Protein AF-A0A417R174-F1 (afdb_monomer_lite)

Foldseek 3Di:
DCLPQWDWDQDPVQGIKTDRPVQPPLIFTHVDPVRRSVRSVVSVVVSVVVVVVCCVPPVVPPDPDDD

Secondary structure (DSSP, 8-state):
-GGG-SEEEEETTTEEEEE-TTSTT-EEEESSHHHHHHHHHHHHHHHHHHHHHHHHHH--S------

Sequence (67 aa):
MWEDAYETKKDPCRGYVGFYPELPGCIGYGKDKEMLRENMKESLEKWVRAGYEQWRERWIMGGCEKL

Radius of gyration: 15.08 Å; chains: 1; bounding box: 44×23×33 Å

pLDDT: mean 83.45, std 16.46, range [39.38, 95.81]

Structure (mmCIF, N/CA/C/O backbone):
data_AF-A0A417R174-F1
#
_entry.id   AF-A0A417R174-F1
#
loop_
_atom_site.group_PDB
_atom_site.id
_atom_site.type_symbol
_atom_site.label_atom_id
_atom_site.label_alt_id
_atom_site.label_comp_id
_atom_site.label_asym_id
_atom_site.label_entity_id
_atom_site.label_seq_id
_atom_site.pdbx_PDB_ins_code
_atom_site.Cartn_x
_atom_site.Cartn_y
_atom_site.Cartn_z
_atom_site.occupancy
_atom_site.B_iso_or_equiv
_atom_site.auth_seq_id
_atom_site.auth_comp_id
_atom_site.auth_asym_id
_atom_site.auth_atom_id
_atom_site.pdbx_PDB_model_num
ATOM 1 N N . MET A 1 1 ? 4.259 16.373 -4.223 1.00 48.47 1 MET A N 1
ATOM 2 C CA . MET A 1 1 ? 4.400 15.639 -2.949 1.00 48.47 1 MET A CA 1
ATOM 3 C C . MET A 1 1 ? 3.515 14.407 -3.078 1.00 48.47 1 MET A C 1
ATOM 5 O O . MET A 1 1 ? 2.311 14.568 -3.171 1.00 48.47 1 MET A O 1
ATOM 9 N N . TRP A 1 2 ? 4.102 13.220 -3.256 1.00 50.91 2 TRP A N 1
ATOM 10 C CA . TRP A 1 2 ? 3.400 11.972 -3.632 1.00 50.91 2 TRP A CA 1
ATOM 11 C C . TRP A 1 2 ? 2.687 11.275 -2.456 1.00 50.91 2 TRP A C 1
ATOM 13 O O . TRP A 1 2 ? 2.127 10.190 -2.606 1.00 50.91 2 TRP A O 1
ATOM 23 N N . GLU A 1 3 ? 2.720 11.886 -1.272 1.00 52.25 3 GLU A N 1
ATOM 24 C CA . GLU A 1 3 ? 2.318 11.244 -0.018 1.00 52.25 3 GLU A CA 1
ATOM 25 C C . GLU A 1 3 ? 0.805 11.009 0.108 1.00 52.25 3 GLU A C 1
ATOM 27 O O . GLU A 1 3 ? 0.414 10.125 0.860 1.00 52.25 3 GLU A O 1
ATOM 32 N N . ASP A 1 4 ? -0.030 11.714 -0.666 1.00 62.00 4 ASP A N 1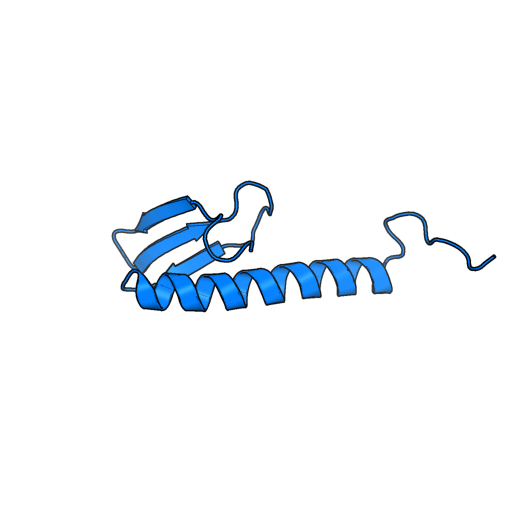
ATOM 33 C CA . ASP A 1 4 ? -1.498 11.582 -0.623 1.00 62.00 4 ASP A CA 1
ATOM 34 C C . ASP A 1 4 ? -2.110 11.094 -1.958 1.00 62.00 4 ASP A C 1
ATOM 36 O O . ASP A 1 4 ? -3.317 11.181 -2.164 1.00 62.00 4 ASP A O 1
ATOM 40 N N . ALA A 1 5 ? -1.293 10.581 -2.889 1.00 79.06 5 ALA A N 1
ATOM 41 C CA . ALA A 1 5 ? -1.734 10.177 -4.235 1.00 79.06 5 ALA A CA 1
ATOM 42 C C . ALA A 1 5 ? -2.197 8.707 -4.347 1.00 79.06 5 ALA A C 1
ATOM 44 O O . ALA A 1 5 ? -2.317 8.181 -5.453 1.00 79.06 5 ALA A O 1
ATOM 45 N N . TYR A 1 6 ? -2.418 8.018 -3.224 1.00 89.44 6 TYR A N 1
ATOM 46 C CA . TYR A 1 6 ? -2.907 6.639 -3.228 1.00 89.44 6 TYR A CA 1
ATOM 47 C C . TYR A 1 6 ? -4.429 6.586 -3.077 1.00 89.44 6 TYR A C 1
ATOM 49 O O . TYR A 1 6 ? -5.041 7.346 -2.326 1.00 89.44 6 TYR A O 1
ATOM 57 N N . GLU A 1 7 ? -5.054 5.636 -3.763 1.00 93.06 7 GLU A N 1
ATOM 58 C CA . GLU A 1 7 ? -6.464 5.331 -3.558 1.00 93.06 7 GLU A CA 1
ATOM 59 C C . GLU A 1 7 ? -6.647 4.528 -2.273 1.00 93.06 7 GLU A C 1
ATOM 61 O O . GLU A 1 7 ? -5.809 3.701 -1.917 1.00 93.06 7 GLU A O 1
ATOM 66 N N . THR A 1 8 ? -7.766 4.745 -1.581 1.00 93.81 8 THR A N 1
ATOM 67 C CA . THR A 1 8 ? -8.103 4.035 -0.342 1.00 93.81 8 THR A CA 1
ATOM 68 C C . THR A 1 8 ? -9.406 3.263 -0.491 1.00 93.81 8 THR A C 1
ATOM 70 O O . THR A 1 8 ? -10.412 3.802 -0.953 1.00 93.81 8 THR A O 1
ATOM 73 N N . LYS A 1 9 ? -9.427 2.017 -0.015 1.00 93.56 9 LYS A N 1
ATOM 74 C CA . LYS A 1 9 ? -10.639 1.203 0.143 1.00 93.56 9 LYS A CA 1
ATOM 75 C C . LYS A 1 9 ? -10.762 0.715 1.582 1.00 93.56 9 LYS A C 1
ATOM 77 O O . LYS A 1 9 ? -9.767 0.523 2.277 1.00 93.56 9 LYS A O 1
ATOM 82 N N . LYS A 1 10 ? -11.999 0.516 2.039 1.00 93.50 10 LYS A N 1
ATOM 83 C CA . LYS A 1 10 ? -12.269 -0.108 3.337 1.00 93.50 10 LYS A CA 1
ATOM 84 C C . LYS A 1 10 ? -12.178 -1.624 3.177 1.00 93.50 10 LYS A C 1
ATOM 86 O O . LYS A 1 10 ? -12.885 -2.190 2.348 1.00 93.50 10 LYS A O 1
ATOM 91 N N . ASP A 1 11 ? -11.320 -2.251 3.968 1.00 91.06 11 ASP A N 1
ATOM 92 C CA . ASP A 1 11 ? -11.177 -3.701 4.040 1.00 91.06 11 ASP A CA 1
ATOM 93 C C . ASP A 1 11 ? -11.902 -4.215 5.299 1.00 91.06 11 ASP A C 1
ATOM 95 O O . ASP A 1 11 ? -11.595 -3.769 6.409 1.00 91.06 11 ASP A O 1
ATOM 99 N N . PRO A 1 12 ? -12.874 -5.135 5.170 1.00 87.94 12 PRO A N 1
ATOM 100 C CA . PRO A 1 12 ? -13.683 -5.587 6.301 1.00 87.94 12 PRO A CA 1
ATOM 101 C C . PRO A 1 12 ? -12.891 -6.368 7.362 1.00 87.94 12 PRO A C 1
ATOM 103 O O . PRO A 1 12 ? -13.350 -6.464 8.497 1.00 87.94 12 PRO A O 1
ATOM 106 N N . CYS A 1 13 ? -11.713 -6.905 7.029 1.00 87.44 13 CYS A N 1
ATOM 107 C CA . CYS A 1 13 ? -10.880 -7.689 7.941 1.00 87.44 13 CYS A CA 1
ATOM 108 C C . CYS A 1 13 ? -9.681 -6.897 8.486 1.00 87.44 13 CYS A C 1
ATOM 110 O O . CYS A 1 13 ? -9.211 -7.172 9.589 1.00 87.44 13 CYS A O 1
ATOM 112 N N . ARG A 1 14 ? -9.160 -5.939 7.715 1.00 83.94 14 ARG A N 1
ATOM 113 C CA . ARG A 1 14 ? -7.892 -5.235 7.973 1.00 83.94 14 ARG A CA 1
ATOM 114 C C . ARG A 1 14 ? -8.057 -3.733 8.219 1.00 83.94 14 ARG A C 1
ATOM 116 O O . ARG A 1 14 ? -7.076 -3.080 8.562 1.00 83.94 14 ARG A O 1
ATOM 123 N N . GLY A 1 15 ? -9.272 -3.197 8.093 1.00 94.50 15 GLY A N 1
ATOM 124 C CA . GLY A 1 15 ? -9.590 -1.782 8.289 1.00 94.50 15 GLY A CA 1
ATOM 125 C C . GLY A 1 15 ? -9.591 -1.024 6.966 1.00 94.50 15 GLY A C 1
ATOM 126 O O . GLY A 1 15 ? -10.631 -0.876 6.325 1.00 94.50 15 GLY A O 1
ATOM 127 N N . TYR A 1 16 ? -8.426 -0.550 6.545 1.00 95.19 16 TYR A N 1
ATOM 128 C CA . TYR A 1 16 ? -8.218 0.184 5.303 1.00 95.19 16 TYR A CA 1
ATOM 129 C C . TYR A 1 16 ? -7.067 -0.423 4.506 1.00 95.19 16 TYR A C 1
ATOM 131 O O . TYR A 1 16 ? -6.079 -0.898 5.066 1.00 95.19 16 TYR A O 1
ATOM 139 N N . VAL A 1 17 ? -7.199 -0.374 3.186 1.00 95.81 17 VAL A N 1
ATOM 140 C CA . VAL A 1 17 ? -6.154 -0.717 2.225 1.00 95.81 17 VAL A CA 1
ATOM 141 C C . VAL A 1 17 ? -5.918 0.480 1.316 1.00 95.81 17 VAL A C 1
ATOM 143 O O . VAL A 1 17 ? -6.871 1.120 0.866 1.00 95.81 17 VAL A O 1
ATOM 146 N N . GLY A 1 18 ? -4.652 0.783 1.073 1.00 95.00 18 GLY A N 1
ATOM 147 C CA . GLY A 1 18 ? -4.205 1.835 0.176 1.00 95.00 18 GLY A CA 1
ATOM 148 C C . GLY A 1 18 ? -3.391 1.239 -0.960 1.00 95.00 18 GLY A C 1
ATOM 149 O O . GLY A 1 18 ? -2.672 0.259 -0.761 1.00 95.00 18 GLY A O 1
ATOM 150 N N . PHE A 1 19 ? -3.514 1.798 -2.157 1.00 94.94 19 PHE A N 1
ATOM 151 C CA . PHE A 1 19 ? -2.720 1.380 -3.308 1.00 94.94 19 PHE A CA 1
ATOM 152 C C . PHE A 1 19 ? -2.481 2.556 -4.251 1.00 94.94 19 PHE A C 1
ATOM 154 O O . PHE A 1 19 ? -3.357 3.398 -4.441 1.00 94.94 19 PHE A O 1
ATOM 161 N N . TYR A 1 20 ? -1.296 2.604 -4.855 1.00 92.19 20 TYR A N 1
ATOM 162 C CA . TYR A 1 20 ? -0.986 3.547 -5.929 1.00 92.19 20 TYR A CA 1
ATOM 163 C C . 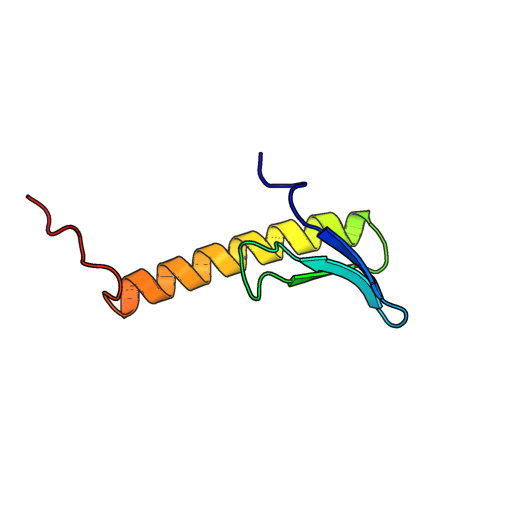TYR A 1 20 ? -1.336 2.896 -7.277 1.00 92.19 20 TYR A C 1
ATOM 165 O O . TYR A 1 20 ? -0.664 1.933 -7.652 1.00 92.19 20 TYR A O 1
ATOM 173 N N . PRO A 1 21 ? -2.353 3.376 -8.023 1.00 88.69 21 PRO A N 1
ATOM 174 C CA . PRO A 1 21 ? -2.764 2.756 -9.289 1.00 88.69 21 PRO A CA 1
ATOM 175 C C . PRO A 1 21 ? -1.633 2.672 -10.323 1.00 88.69 21 PRO A C 1
ATOM 177 O O . PRO A 1 21 ? -1.553 1.713 -11.084 1.00 88.69 21 PRO A O 1
ATOM 180 N N . GLU A 1 22 ? -0.737 3.659 -10.310 1.00 89.75 22 GLU A N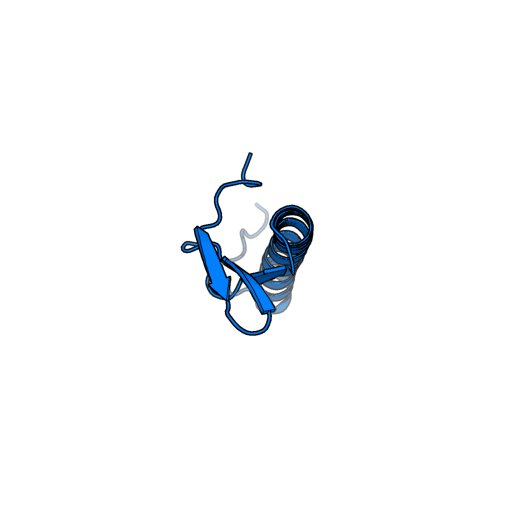 1
ATOM 181 C CA . GLU A 1 22 ? 0.409 3.752 -11.220 1.00 89.75 22 GLU A CA 1
ATOM 182 C C . GLU A 1 22 ? 1.596 2.871 -10.805 1.00 89.75 22 GLU A C 1
ATOM 184 O O . GLU A 1 22 ? 2.507 2.660 -11.603 1.00 89.75 22 GLU A O 1
ATOM 189 N N . LEU A 1 23 ? 1.595 2.333 -9.579 1.00 91.44 23 LEU A N 1
ATOM 190 C CA . LEU A 1 23 ? 2.683 1.520 -9.029 1.00 91.44 23 LEU A CA 1
ATOM 191 C C . LEU A 1 23 ? 2.145 0.135 -8.631 1.00 91.44 23 LEU A C 1
ATOM 193 O O . LEU A 1 23 ? 1.878 -0.119 -7.450 1.00 91.44 23 LEU A O 1
ATOM 197 N N . PRO A 1 24 ? 1.964 -0.788 -9.599 1.00 90.25 24 PRO A N 1
ATOM 198 C CA . PRO A 1 24 ? 1.426 -2.115 -9.332 1.00 90.25 24 PRO A CA 1
ATOM 199 C C . PRO A 1 24 ? 2.186 -2.830 -8.211 1.00 90.25 24 PRO A C 1
ATOM 201 O O . PRO A 1 24 ? 3.414 -2.927 -8.222 1.00 90.25 24 PRO A O 1
ATOM 204 N N . GLY A 1 25 ? 1.441 -3.333 -7.227 1.00 90.88 25 GLY A N 1
ATOM 205 C CA . GLY A 1 25 ? 1.999 -4.019 -6.059 1.00 90.88 25 GLY A CA 1
ATOM 206 C C . GLY A 1 25 ? 2.449 -3.106 -4.913 1.00 90.88 25 GLY A C 1
ATOM 207 O O . GLY A 1 25 ? 2.764 -3.622 -3.844 1.00 90.88 25 GLY A O 1
ATOM 208 N N . CYS A 1 26 ? 2.426 -1.777 -5.069 1.00 94.94 26 CYS A N 1
ATOM 209 C CA . CYS A 1 26 ? 2.642 -0.845 -3.961 1.00 94.94 26 CYS A CA 1
ATOM 210 C C . CYS A 1 26 ? 1.357 -0.703 -3.127 1.00 94.94 26 CYS A C 1
ATOM 212 O O . CYS A 1 26 ? 0.524 0.168 -3.387 1.00 94.94 26 CYS A O 1
ATOM 214 N N . ILE A 1 27 ? 1.185 -1.598 -2.150 1.00 94.44 27 ILE A N 1
ATOM 215 C CA . ILE A 1 27 ? -0.034 -1.732 -1.340 1.00 94.44 27 ILE A CA 1
ATOM 216 C C . ILE A 1 27 ? 0.311 -1.624 0.147 1.00 94.44 27 ILE A C 1
ATOM 218 O O . ILE A 1 27 ? 1.183 -2.343 0.630 1.00 94.44 27 ILE A O 1
ATOM 222 N N . GLY A 1 28 ? -0.433 -0.794 0.875 1.00 94.75 28 GLY A N 1
ATOM 223 C CA . GLY A 1 28 ? -0.358 -0.658 2.330 1.00 94.75 28 GLY A CA 1
ATOM 224 C C . GLY A 1 28 ? -1.693 -0.978 3.004 1.00 94.75 28 GLY A C 1
ATOM 225 O O . GLY A 1 28 ? -2.755 -0.921 2.385 1.00 94.75 28 GLY A O 1
ATOM 226 N N . TYR A 1 29 ? -1.649 -1.312 4.292 1.00 95.69 29 TYR A N 1
ATOM 227 C CA . TYR A 1 29 ? -2.831 -1.620 5.106 1.00 95.69 29 TYR A CA 1
ATOM 228 C C . TYR A 1 29 ? -2.792 -0.822 6.402 1.00 95.69 29 TYR A C 1
ATOM 230 O O . TYR A 1 29 ? -1.712 -0.580 6.924 1.00 95.69 29 TYR A O 1
ATOM 238 N N . GLY A 1 30 ? -3.939 -0.472 6.974 1.00 95.75 30 GLY A N 1
ATOM 239 C CA . GLY A 1 30 ? -3.999 0.201 8.270 1.00 95.75 30 GLY A CA 1
ATOM 240 C C . GLY A 1 30 ? -5.337 -0.011 8.959 1.00 95.75 30 GLY A C 1
ATOM 241 O O . GLY A 1 30 ? -6.379 -0.014 8.309 1.00 95.75 30 GLY A O 1
ATOM 242 N N . LYS A 1 31 ? -5.324 -0.176 10.286 1.00 95.81 31 LYS A N 1
ATOM 243 C CA . LYS A 1 31 ? -6.564 -0.315 11.074 1.00 95.81 31 LYS A CA 1
ATOM 244 C C . LYS A 1 31 ? -7.413 0.959 11.024 1.00 95.81 31 LYS A C 1
ATOM 246 O O . LYS A 1 31 ? -8.641 0.896 11.043 1.00 95.81 31 LYS A O 1
ATOM 251 N N . ASP A 1 32 ? -6.745 2.097 10.905 1.00 94.19 32 ASP A N 1
ATOM 252 C CA . ASP A 1 32 ? -7.301 3.429 10.720 1.00 94.19 32 ASP A CA 1
ATOM 253 C C . ASP A 1 32 ? -6.542 4.168 9.602 1.00 94.19 32 ASP A C 1
ATOM 255 O O . ASP A 1 32 ? -5.590 3.646 9.012 1.00 94.19 32 ASP A O 1
ATOM 259 N N . LYS A 1 33 ? -7.001 5.379 9.272 1.00 91.62 33 LYS A N 1
ATOM 260 C CA . LYS A 1 33 ? -6.436 6.178 8.177 1.00 91.62 33 LYS A CA 1
ATOM 261 C C . LYS A 1 33 ? -5.028 6.699 8.474 1.00 91.62 33 LYS A C 1
ATOM 263 O O . LYS A 1 33 ? -4.269 6.912 7.536 1.00 91.62 33 LYS A O 1
ATOM 268 N N . GLU A 1 34 ? -4.687 6.918 9.740 1.00 93.38 34 GLU A N 1
ATOM 269 C CA . GLU A 1 34 ? -3.375 7.441 10.128 1.00 93.38 34 GLU A CA 1
ATOM 270 C C . GLU A 1 34 ? -2.313 6.351 9.982 1.00 93.38 34 GLU A C 1
ATOM 272 O O . GLU A 1 34 ? -1.317 6.541 9.286 1.00 93.38 34 GLU A O 1
ATOM 277 N N . MET A 1 35 ? -2.596 5.160 10.514 1.00 95.50 35 MET A N 1
ATOM 278 C CA . MET A 1 35 ? -1.765 3.978 10.315 1.00 95.50 35 MET A CA 1
ATOM 279 C C . MET A 1 35 ? -1.628 3.6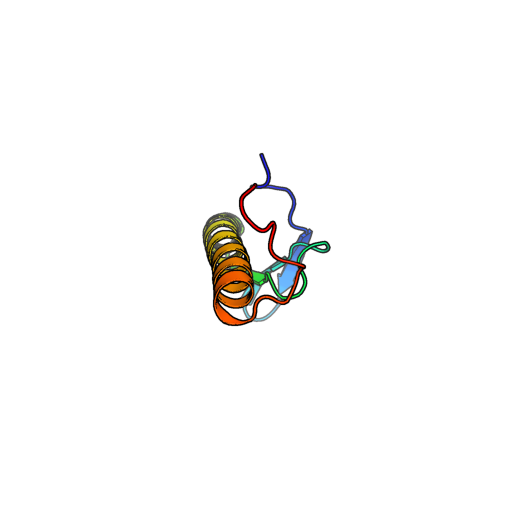34 8.831 1.00 95.50 35 MET A C 1
ATOM 281 O O . MET A 1 35 ? -0.543 3.275 8.380 1.00 95.50 35 MET A O 1
ATOM 285 N N . LEU A 1 36 ? -2.714 3.755 8.058 1.00 95.19 36 LEU A N 1
ATOM 286 C CA . LEU A 1 36 ? -2.648 3.541 6.617 1.00 95.19 36 LEU A CA 1
ATOM 287 C C . LEU A 1 36 ? -1.679 4.526 5.954 1.00 95.19 36 LEU A C 1
ATOM 289 O O . LEU A 1 36 ? -0.855 4.102 5.152 1.00 95.19 36 LEU A O 1
ATOM 293 N N . ARG A 1 37 ? -1.742 5.815 6.304 1.00 93.12 37 ARG A N 1
ATOM 294 C CA . ARG A 1 37 ? -0.867 6.846 5.734 1.00 93.12 37 ARG A CA 1
ATOM 295 C C . ARG A 1 37 ? 0.610 6.548 5.975 1.00 93.12 37 ARG A C 1
ATOM 297 O O . ARG A 1 37 ? 1.394 6.613 5.032 1.00 93.12 37 ARG A O 1
ATOM 304 N N . GLU A 1 38 ? 0.980 6.184 7.198 1.00 94.75 38 GLU A N 1
ATOM 305 C CA . GLU A 1 38 ? 2.368 5.834 7.520 1.00 94.75 38 GLU A CA 1
ATOM 306 C C . GLU A 1 38 ? 2.810 4.554 6.797 1.00 94.75 38 GLU A C 1
ATOM 308 O O . GLU A 1 38 ? 3.866 4.527 6.162 1.00 94.75 38 GLU A O 1
ATOM 313 N N . ASN A 1 39 ? 1.955 3.529 6.764 1.00 95.56 39 ASN A N 1
ATOM 314 C CA . ASN A 1 39 ? 2.263 2.283 6.062 1.00 95.56 39 ASN A CA 1
ATOM 315 C C . ASN A 1 39 ? 2.353 2.469 4.536 1.00 95.56 39 ASN A C 1
ATOM 317 O O . ASN A 1 39 ? 3.095 1.742 3.873 1.00 95.56 39 ASN A O 1
ATOM 321 N N . MET A 1 40 ? 1.638 3.439 3.957 1.00 94.88 40 MET A N 1
ATOM 322 C CA . MET A 1 40 ? 1.755 3.782 2.536 1.00 94.88 40 MET A CA 1
ATOM 323 C C . MET A 1 40 ? 3.091 4.452 2.208 1.00 94.88 40 MET A C 1
ATOM 325 O O . MET A 1 40 ? 3.675 4.120 1.175 1.00 94.88 40 MET A O 1
ATOM 329 N N . LYS A 1 41 ? 3.613 5.324 3.084 1.00 93.31 41 LYS A N 1
A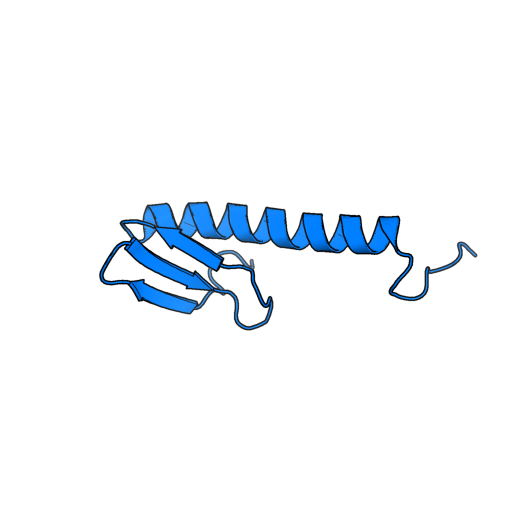TOM 330 C CA . LYS A 1 41 ? 4.958 5.907 2.921 1.00 93.31 41 LYS A CA 1
ATOM 331 C C . LYS A 1 41 ? 6.028 4.817 2.897 1.00 93.31 41 LYS A C 1
ATOM 333 O O . LYS A 1 41 ? 6.840 4.773 1.977 1.00 93.31 41 LYS A O 1
ATOM 338 N N . GLU A 1 42 ? 5.970 3.892 3.855 1.00 94.31 42 GLU A N 1
ATOM 339 C CA . GLU A 1 42 ? 6.902 2.760 3.920 1.00 94.31 42 GLU A CA 1
ATOM 340 C C . GLU A 1 42 ? 6.770 1.841 2.692 1.00 94.31 42 GLU A C 1
ATOM 342 O O . GLU A 1 42 ? 7.766 1.380 2.131 1.00 94.31 42 GLU A O 1
ATOM 347 N N . SER A 1 43 ? 5.537 1.589 2.240 1.00 95.00 43 SER A N 1
ATOM 348 C CA . SER A 1 43 ? 5.279 0.768 1.051 1.00 95.00 43 SER A CA 1
ATOM 349 C C . SER A 1 43 ? 5.869 1.398 -0.212 1.00 95.00 43 SER A C 1
ATOM 351 O O . SER A 1 43 ? 6.484 0.689 -1.009 1.00 95.00 43 SER A O 1
ATOM 353 N N . LEU A 1 44 ? 5.743 2.720 -0.369 1.00 93.62 44 LEU A N 1
ATOM 354 C CA . LEU A 1 44 ? 6.323 3.461 -1.489 1.00 93.62 44 LEU A CA 1
ATOM 355 C C . LEU A 1 44 ? 7.854 3.405 -1.473 1.00 93.62 44 LEU A C 1
ATOM 357 O O . LEU A 1 44 ? 8.465 3.120 -2.503 1.00 93.62 44 LEU A O 1
ATOM 361 N N . GLU A 1 45 ? 8.474 3.618 -0.311 1.00 93.69 45 GLU A N 1
ATOM 362 C CA . GLU A 1 45 ? 9.930 3.534 -0.158 1.00 93.69 45 GLU A CA 1
ATOM 363 C C . GLU A 1 45 ? 10.452 2.147 -0.559 1.00 93.69 45 GLU A C 1
ATOM 365 O O . GLU A 1 45 ? 11.387 2.031 -1.358 1.00 93.69 45 GLU A O 1
ATOM 370 N N . LYS A 1 46 ? 9.804 1.081 -0.070 1.00 94.06 46 LYS A N 1
ATOM 371 C CA . LYS A 1 46 ? 10.157 -0.302 -0.419 1.00 94.06 46 LYS A CA 1
ATOM 372 C C . LYS A 1 46 ? 9.980 -0.585 -1.906 1.00 94.06 46 LYS A C 1
ATOM 374 O O . LYS A 1 46 ? 10.833 -1.247 -2.493 1.00 94.06 46 LYS A O 1
ATOM 379 N N . TRP A 1 47 ? 8.905 -0.091 -2.516 1.00 94.62 47 TRP A N 1
ATOM 380 C CA . TRP A 1 47 ? 8.640 -0.295 -3.939 1.00 94.62 47 TRP A CA 1
ATOM 381 C C . TRP A 1 47 ? 9.715 0.369 -4.809 1.00 94.62 47 TRP A C 1
ATOM 383 O O . TRP A 1 47 ? 10.291 -0.282 -5.681 1.00 94.62 47 TRP A O 1
ATOM 393 N N . VAL A 1 48 ? 10.059 1.630 -4.520 1.00 92.06 48 VAL A N 1
ATOM 394 C CA . VAL A 1 48 ? 11.126 2.364 -5.224 1.00 92.06 48 VAL A CA 1
ATOM 395 C C . VAL A 1 48 ? 12.471 1.667 -5.046 1.00 92.06 48 VAL A C 1
ATOM 397 O O . VAL A 1 48 ? 13.195 1.460 -6.022 1.00 92.06 48 VAL A O 1
ATOM 400 N N . ARG A 1 49 ? 12.797 1.255 -3.816 1.00 92.44 49 ARG A N 1
ATOM 401 C CA . ARG A 1 49 ? 14.036 0.533 -3.524 1.00 92.44 49 ARG A CA 1
ATOM 402 C C . ARG A 1 49 ? 14.125 -0.784 -4.293 1.00 92.44 49 ARG A C 1
ATOM 404 O O . ARG A 1 49 ? 15.157 -1.046 -4.902 1.00 92.44 49 ARG A O 1
ATOM 411 N N . ALA A 1 50 ? 13.055 -1.576 -4.314 1.00 90.69 50 ALA A N 1
ATOM 412 C CA . ALA A 1 50 ? 13.016 -2.833 -5.055 1.00 90.69 50 ALA A CA 1
ATOM 413 C C . ALA A 1 50 ? 13.181 -2.606 -6.566 1.00 90.69 50 ALA A C 1
ATOM 415 O O . ALA A 1 50 ? 13.913 -3.346 -7.222 1.00 90.69 50 ALA A O 1
ATOM 416 N N . GLY A 1 51 ? 12.553 -1.561 -7.117 1.00 89.50 51 GLY A N 1
ATOM 417 C CA . GLY A 1 51 ? 12.742 -1.157 -8.512 1.00 89.50 51 GLY A CA 1
ATOM 418 C C . GLY A 1 51 ? 14.193 -0.770 -8.819 1.00 89.50 51 GLY A C 1
ATOM 419 O O . GLY A 1 51 ? 14.749 -1.206 -9.827 1.00 89.50 51 GLY A O 1
ATOM 420 N N . TYR A 1 52 ? 14.838 -0.016 -7.926 1.00 87.56 52 TYR A N 1
ATOM 421 C CA . TYR A 1 52 ? 16.246 0.365 -8.059 1.00 87.56 52 TYR A CA 1
ATOM 422 C C . TYR A 1 52 ? 17.200 -0.833 -7.953 1.00 87.56 52 TYR A C 1
ATOM 424 O O . TYR A 1 52 ? 18.129 -0.953 -8.749 1.00 87.56 52 TYR A O 1
ATOM 432 N N . GLU A 1 53 ? 16.976 -1.735 -6.996 1.00 88.12 53 GLU A N 1
ATOM 433 C CA . GLU A 1 53 ? 17.773 -2.956 -6.835 1.00 88.12 53 GLU A CA 1
ATOM 434 C C . GLU A 1 53 ? 17.642 -3.858 -8.071 1.00 88.12 53 GLU A C 1
ATOM 436 O O . GLU A 1 53 ? 18.656 -4.295 -8.613 1.00 88.12 53 GLU A O 1
ATOM 441 N N . GLN A 1 54 ? 16.427 -4.033 -8.607 1.00 83.75 54 GLN A N 1
ATOM 442 C CA . GLN A 1 54 ? 16.212 -4.751 -9.868 1.00 83.75 54 GLN A CA 1
ATOM 443 C C . GLN A 1 54 ? 16.900 -4.073 -11.060 1.00 83.75 54 GLN A C 1
ATOM 445 O O . GLN A 1 54 ? 17.506 -4.763 -11.883 1.00 83.75 54 GLN A O 1
ATOM 450 N N . TRP A 1 55 ? 16.842 -2.740 -11.156 1.00 81.06 55 TRP A N 1
ATOM 451 C CA . TRP A 1 55 ? 17.551 -1.977 -12.188 1.00 81.06 55 TRP A CA 1
ATOM 452 C C . TRP A 1 55 ? 19.067 -2.201 -12.107 1.00 81.06 55 TRP A C 1
ATOM 454 O O . TRP A 1 55 ? 19.690 -2.550 -13.112 1.00 81.06 55 TRP A O 1
ATOM 464 N N . ARG A 1 56 ? 19.640 -2.076 -10.903 1.00 79.56 56 ARG A N 1
ATOM 465 C CA . ARG A 1 56 ? 21.075 -2.246 -10.639 1.00 79.56 56 ARG A CA 1
ATOM 466 C C . ARG A 1 56 ? 21.554 -3.667 -10.936 1.00 79.56 56 ARG A C 1
ATOM 468 O O . ARG A 1 56 ? 22.647 -3.844 -11.459 1.00 79.56 56 ARG A O 1
ATOM 475 N N . GLU A 1 57 ? 20.769 -4.676 -10.570 1.00 76.88 57 GLU A N 1
ATOM 476 C CA . GLU A 1 57 ? 21.182 -6.081 -10.659 1.00 76.88 57 GLU A CA 1
ATOM 477 C C . GLU A 1 57 ? 20.964 -6.691 -12.041 1.00 76.88 57 GLU A C 1
ATOM 479 O O . GLU A 1 57 ? 21.692 -7.608 -12.418 1.00 76.88 57 GLU A O 1
ATOM 484 N N . ARG A 1 58 ? 19.980 -6.202 -1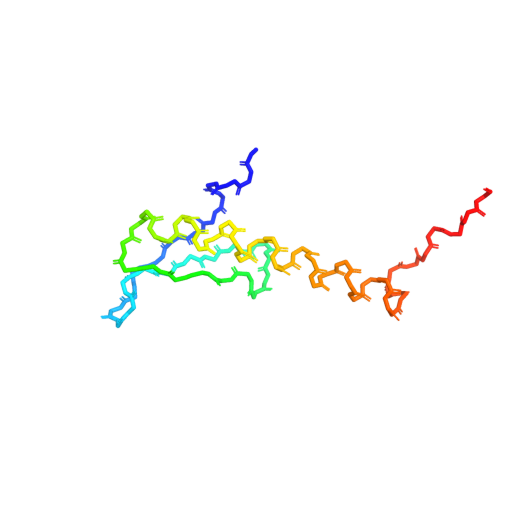2.807 1.00 61.56 58 ARG A N 1
ATOM 485 C CA . ARG A 1 58 ? 19.594 -6.837 -14.073 1.00 61.56 58 ARG A CA 1
ATOM 486 C C . ARG A 1 58 ? 19.894 -6.031 -15.338 1.00 61.56 58 ARG A C 1
ATOM 488 O O . ARG A 1 58 ? 19.705 -6.588 -16.412 1.00 61.56 58 ARG A O 1
ATOM 495 N N . TRP A 1 59 ? 20.348 -4.774 -15.265 1.00 58.25 59 TRP A N 1
ATOM 496 C CA . TRP A 1 59 ? 20.567 -3.926 -16.459 1.00 58.25 59 TRP A CA 1
ATOM 497 C C . TRP A 1 59 ? 19.333 -3.853 -17.397 1.00 58.25 59 TRP A C 1
ATOM 499 O O . TRP A 1 59 ? 19.466 -3.706 -18.609 1.00 58.25 59 TRP A O 1
ATOM 509 N N . ILE A 1 60 ? 18.107 -3.984 -16.866 1.00 58.47 60 ILE A N 1
ATOM 510 C CA . ILE A 1 60 ? 16.889 -4.221 -17.680 1.00 58.47 60 ILE A CA 1
ATOM 511 C C . ILE A 1 60 ? 16.308 -2.964 -18.354 1.00 58.47 60 ILE A C 1
ATOM 513 O O . ILE A 1 60 ? 15.434 -3.071 -19.206 1.00 58.47 60 ILE A O 1
ATOM 517 N N . MET A 1 61 ? 16.826 -1.769 -18.088 1.00 54.47 61 MET A N 1
ATOM 518 C CA . MET A 1 61 ? 16.519 -0.587 -18.900 1.00 54.47 61 MET A CA 1
ATOM 519 C C . MET A 1 61 ? 17.851 0.015 -19.308 1.00 54.47 61 MET A C 1
ATOM 521 O O . MET A 1 61 ? 18.584 0.457 -18.424 1.00 54.47 61 MET A O 1
ATOM 525 N N . GLY A 1 62 ? 18.158 -0.066 -20.611 1.00 54.16 62 GLY A N 1
ATOM 526 C CA . GLY A 1 62 ? 19.428 0.294 -21.249 1.00 54.16 62 GLY A CA 1
ATOM 527 C C . GLY A 1 62 ? 20.256 1.257 -20.414 1.00 54.16 62 GLY A C 1
ATOM 528 O O . GLY A 1 62 ? 19.905 2.430 -20.281 1.00 54.16 62 GLY A O 1
ATOM 529 N N . GLY A 1 63 ? 21.310 0.718 -19.798 1.00 46.25 63 GLY A N 1
ATOM 530 C CA . GLY A 1 63 ? 22.238 1.504 -19.010 1.00 46.25 63 GLY A CA 1
ATOM 531 C C . GLY A 1 63 ? 22.686 2.701 -19.833 1.00 46.25 63 GLY A C 1
ATOM 532 O O . GLY A 1 63 ? 23.117 2.550 -20.974 1.00 46.25 63 GLY A O 1
ATOM 533 N N . CYS A 1 64 ? 22.552 3.892 -19.261 1.00 52.03 64 CYS A N 1
ATOM 534 C CA . CYS A 1 64 ? 23.287 5.037 -19.754 1.00 52.03 64 CYS A CA 1
ATOM 535 C C . CYS A 1 64 ? 24.764 4.699 -19.515 1.00 52.03 64 CYS A C 1
ATOM 537 O O . CYS A 1 64 ? 25.264 4.828 -18.393 1.00 52.03 64 CYS A O 1
ATOM 539 N N . GLU A 1 65 ? 25.425 4.137 -20.530 1.00 51.72 65 GLU A N 1
ATOM 540 C CA . GLU A 1 65 ? 26.878 4.075 -20.570 1.00 51.72 65 GLU A CA 1
ATOM 541 C C . GLU A 1 65 ? 27.383 5.494 -20.326 1.00 51.72 65 GLU A C 1
ATOM 543 O O . GLU A 1 65 ? 26.927 6.456 -20.946 1.00 51.72 65 GLU A O 1
ATOM 548 N N . LYS A 1 66 ? 28.278 5.626 -19.347 1.00 50.31 66 LYS A N 1
ATOM 549 C CA . LYS A 1 66 ? 29.012 6.865 -19.118 1.00 50.31 66 LYS A CA 1
ATOM 550 C C . LYS A 1 66 ? 29.680 7.261 -20.441 1.00 50.31 66 LYS A C 1
ATOM 552 O O . LYS A 1 66 ? 30.525 6.507 -20.921 1.00 50.31 66 LYS A O 1
ATOM 557 N N . LEU A 1 67 ? 29.282 8.407 -20.997 1.00 39.38 67 LEU A N 1
ATOM 558 C CA . LEU A 1 67 ? 30.115 9.182 -21.921 1.00 39.38 67 LEU A CA 1
ATOM 559 C C . LEU A 1 67 ? 31.379 9.658 -21.196 1.00 39.38 67 LEU A C 1
ATOM 561 O O . LEU A 1 67 ? 31.272 9.981 -19.987 1.00 39.38 67 LEU A O 1
#